Protein AF-A0AAW6EHN0-F1 (afdb_monomer_lite)

Radius of gyration: 14.44 Å; chains: 1; bounding box: 40×32×31 Å

Foldseek 3Di:
DDPLLLVVLCVVVVNPDDDPVVSVVLVVLLVVLQVVLCVLQVHRDPDDVPPHCDPVSVLSSVCSVCVVVVNNVVSCVVCVVVSNVSNVVSVVVVVVVPDD

Organism: NCBI:txid1160721

Structure (mmCIF, N/CA/C/O backbone):
data_AF-A0AAW6EHN0-F1
#
_entry.id   AF-A0AAW6EHN0-F1
#
loop_
_atom_site.group_PDB
_atom_site.id
_atom_site.type_symbol
_atom_site.label_atom_id
_atom_site.label_alt_id
_atom_site.label_comp_id
_atom_site.label_asym_id
_atom_site.label_entity_id
_atom_site.label_seq_id
_atom_site.pdbx_PDB_ins_code
_atom_site.Cartn_x
_atom_site.Cartn_y
_atom_site.Cartn_z
_atom_site.occupancy
_atom_site.B_iso_or_equiv
_atom_site.auth_seq_id
_atom_site.auth_comp_id
_atom_site.auth_asym_id
_atom_site.auth_atom_id
_atom_site.pdbx_PDB_model_num
ATOM 1 N N . MET A 1 1 ? -0.800 -10.398 8.087 1.00 60.66 1 MET A N 1
ATOM 2 C CA . MET A 1 1 ? -0.352 -9.016 7.816 1.00 60.66 1 MET A CA 1
ATOM 3 C C . MET A 1 1 ? 0.498 -8.579 8.997 1.00 60.66 1 MET A C 1
ATOM 5 O O . MET A 1 1 ? 0.155 -8.973 10.105 1.00 60.66 1 MET A O 1
ATOM 9 N N . GLN A 1 2 ? 1.611 -7.877 8.777 1.00 75.75 2 GLN A N 1
ATOM 10 C CA . GLN A 1 2 ? 2.477 -7.403 9.868 1.00 75.75 2 GLN A CA 1
ATOM 11 C C . GLN A 1 2 ? 1.719 -6.361 10.707 1.00 75.75 2 GLN A C 1
ATOM 13 O O . GLN A 1 2 ? 1.171 -5.414 10.141 1.00 75.75 2 GLN A O 1
ATOM 18 N N . GLN A 1 3 ? 1.664 -6.541 12.032 1.00 84.75 3 GLN A N 1
ATOM 19 C CA . GLN A 1 3 ? 0.942 -5.627 12.930 1.00 84.75 3 GLN A CA 1
ATOM 20 C C . GLN A 1 3 ? 1.536 -4.214 12.870 1.00 84.75 3 GLN A C 1
ATOM 22 O O . GLN A 1 3 ? 0.783 -3.249 12.810 1.00 84.75 3 GLN A O 1
ATOM 27 N N . ALA A 1 4 ? 2.866 -4.088 12.808 1.00 86.81 4 ALA A N 1
ATOM 28 C CA . ALA A 1 4 ? 3.536 -2.792 12.729 1.00 86.81 4 ALA A CA 1
ATOM 29 C C . ALA A 1 4 ? 3.136 -1.987 11.485 1.00 86.81 4 ALA A C 1
ATOM 31 O O . ALA A 1 4 ? 2.848 -0.801 11.597 1.00 86.81 4 ALA A O 1
ATOM 32 N N . LEU A 1 5 ? 3.028 -2.628 10.314 1.00 87.94 5 LEU A N 1
ATOM 33 C CA . LEU A 1 5 ? 2.557 -1.965 9.092 1.00 87.94 5 LEU A CA 1
ATOM 34 C C . LEU A 1 5 ? 1.122 -1.445 9.246 1.00 87.94 5 LEU A C 1
ATOM 36 O O . LEU A 1 5 ? 0.812 -0.337 8.815 1.00 87.94 5 LEU A O 1
ATOM 40 N N . PHE A 1 6 ? 0.243 -2.248 9.841 1.00 91.25 6 PHE A N 1
ATOM 41 C CA . PHE A 1 6 ? -1.143 -1.852 10.065 1.00 91.25 6 PHE A CA 1
ATOM 42 C C . PHE A 1 6 ? -1.242 -0.631 10.991 1.00 91.25 6 PHE A C 1
ATOM 44 O O . PHE A 1 6 ? -1.931 0.335 10.656 1.00 91.25 6 PHE A O 1
ATOM 51 N N . GLU A 1 7 ? -0.518 -0.649 12.113 1.00 91.06 7 GLU A N 1
ATOM 52 C CA . GLU A 1 7 ? -0.469 0.480 13.047 1.00 91.06 7 GLU A CA 1
ATOM 53 C C . GLU A 1 7 ? 0.148 1.727 12.405 1.00 91.06 7 GLU A C 1
ATOM 55 O O . GLU A 1 7 ? -0.396 2.821 12.554 1.00 91.06 7 GLU A O 1
ATOM 60 N N . GLU A 1 8 ? 1.222 1.580 11.625 1.00 90.88 8 GLU A N 1
ATOM 61 C CA . GLU A 1 8 ? 1.861 2.713 10.950 1.00 90.88 8 GLU A CA 1
ATOM 62 C C . GLU A 1 8 ? 0.928 3.345 9.910 1.00 90.88 8 GLU A C 1
ATOM 64 O O . GLU A 1 8 ? 0.793 4.566 9.849 1.00 90.88 8 GLU A O 1
ATOM 69 N N . VAL A 1 9 ? 0.189 2.541 9.140 1.00 93.1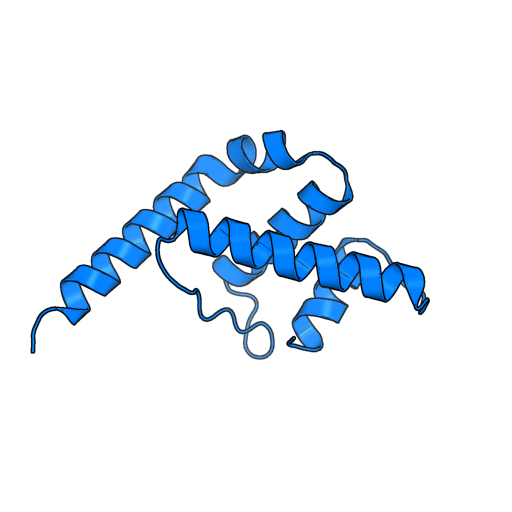2 9 VAL A N 1
ATOM 70 C CA . VAL A 1 9 ? -0.813 3.065 8.198 1.00 93.12 9 VAL A CA 1
ATOM 71 C C . VAL A 1 9 ? -1.934 3.805 8.934 1.00 93.12 9 VAL A C 1
ATOM 73 O O . VAL A 1 9 ? -2.341 4.881 8.491 1.00 93.12 9 VAL A O 1
ATOM 76 N N . LYS A 1 10 ? -2.422 3.287 10.069 1.00 94.56 10 LYS A N 1
ATOM 77 C CA . LYS A 1 10 ? -3.416 4.000 10.892 1.00 94.56 10 LYS A CA 1
ATOM 78 C C . LYS A 1 10 ? -2.866 5.321 11.420 1.00 94.56 10 LYS A C 1
ATOM 80 O O . LYS A 1 10 ? -3.549 6.340 11.313 1.00 94.56 10 LYS A O 1
ATOM 85 N N . ASN A 1 11 ? -1.632 5.318 11.915 1.00 92.94 11 ASN A N 1
ATOM 86 C CA . ASN A 1 11 ? -0.943 6.505 12.407 1.00 92.94 11 ASN A CA 1
ATOM 87 C C . ASN A 1 11 ? -0.823 7.585 11.316 1.00 92.94 11 ASN A C 1
ATOM 89 O O . ASN A 1 11 ? -1.226 8.727 11.521 1.00 92.94 11 ASN A O 1
ATOM 93 N N . GLN A 1 12 ? -0.390 7.209 10.110 1.00 92.50 12 GLN A N 1
ATOM 94 C CA . GLN A 1 12 ? -0.256 8.117 8.960 1.00 92.50 12 GLN A CA 1
ATOM 95 C C . GLN A 1 12 ? -1.597 8.685 8.476 1.00 92.50 12 GLN A C 1
ATOM 97 O O . GLN A 1 12 ? -1.660 9.788 7.929 1.00 92.50 12 GLN A O 1
ATOM 102 N N . LEU A 1 13 ? -2.686 7.948 8.694 1.00 93.75 13 LEU A N 1
ATOM 103 C CA . LEU A 1 13 ? -4.051 8.390 8.416 1.00 93.75 13 LEU A CA 1
ATOM 104 C C . LEU A 1 13 ? -4.687 9.165 9.580 1.00 93.75 13 LEU A C 1
ATOM 106 O O . LEU A 1 13 ? -5.839 9.580 9.467 1.00 93.75 13 LEU A O 1
ATOM 110 N N . ASN A 1 14 ? -3.955 9.391 10.677 1.00 94.31 14 ASN A N 1
ATOM 111 C CA . ASN A 1 14 ? -4.453 9.987 11.921 1.00 94.31 14 ASN A CA 1
ATOM 112 C C . ASN A 1 14 ? -5.664 9.237 12.515 1.00 94.31 14 ASN A C 1
ATOM 114 O O . ASN A 1 14 ? -6.541 9.833 13.143 1.00 94.31 14 ASN A O 1
ATOM 118 N N . ILE A 1 15 ? -5.723 7.918 12.321 1.00 94.00 15 ILE A N 1
ATOM 119 C CA . ILE A 1 15 ? -6.760 7.049 12.879 1.00 94.00 15 ILE A CA 1
ATOM 120 C C . ILE A 1 15 ? -6.276 6.549 14.238 1.00 94.00 15 ILE A C 1
ATOM 122 O O . ILE A 1 15 ? -5.485 5.615 14.329 1.00 94.00 15 ILE A O 1
ATOM 126 N N . THR A 1 16 ? -6.770 7.171 15.306 1.00 92.50 16 THR A N 1
ATOM 127 C CA . THR A 1 16 ? -6.352 6.885 16.691 1.00 92.50 16 THR A CA 1
ATOM 128 C C . THR A 1 16 ? -7.325 5.992 17.463 1.00 92.50 16 THR A C 1
ATOM 130 O O . THR A 1 16 ? -7.081 5.672 18.624 1.00 92.50 16 THR A O 1
ATOM 133 N N . TRP A 1 17 ? -8.435 5.586 16.842 1.00 92.25 17 TRP A N 1
ATOM 134 C CA . TRP A 1 17 ? -9.454 4.735 17.456 1.00 92.25 17 TRP A CA 1
ATOM 135 C C . TRP A 1 17 ? -9.367 3.285 16.969 1.00 92.25 17 TRP A C 1
ATOM 137 O O . TRP A 1 17 ? -8.812 2.982 15.907 1.00 92.25 17 TRP A O 1
ATOM 147 N N . SER A 1 18 ? -9.963 2.385 17.747 1.00 91.19 18 SER A N 1
ATOM 148 C CA . SER A 1 18 ? -10.154 0.983 17.376 1.00 91.19 18 SER A CA 1
ATOM 149 C C . SER A 1 18 ? -11.611 0.764 17.001 1.00 91.19 18 SER A C 1
ATOM 151 O O . SER A 1 18 ? -12.504 0.964 17.822 1.00 91.19 18 SER A O 1
ATOM 153 N N . ASP A 1 19 ? -11.843 0.385 15.750 1.00 95.31 19 ASP A N 1
ATOM 154 C CA . ASP A 1 19 ? -13.169 0.116 15.203 1.00 95.31 19 ASP A CA 1
ATOM 155 C C . ASP A 1 19 ? -13.062 -0.983 14.145 1.00 95.31 19 ASP A C 1
ATOM 157 O O . ASP A 1 19 ? -12.298 -0.862 13.190 1.00 95.31 19 ASP A O 1
ATOM 161 N N . GLU A 1 20 ? -13.856 -2.044 14.285 1.00 95.06 20 GLU A N 1
ATOM 162 C CA . GLU A 1 20 ? -13.743 -3.242 13.446 1.00 95.06 20 GLU A CA 1
ATOM 163 C C . GLU A 1 20 ? -14.027 -2.953 11.962 1.00 95.06 20 GLU A C 1
ATOM 165 O O . GLU A 1 20 ? -13.446 -3.573 11.068 1.00 95.06 20 GLU A O 1
ATOM 170 N N . ALA A 1 21 ? -14.933 -2.019 11.658 1.00 95.25 21 ALA A N 1
ATOM 171 C CA . ALA A 1 21 ? -15.213 -1.640 10.276 1.00 95.25 21 ALA A CA 1
ATOM 172 C C . ALA A 1 21 ? -14.032 -0.871 9.661 1.00 95.25 21 ALA A C 1
ATOM 174 O O . ALA A 1 21 ? -13.602 -1.181 8.546 1.00 95.25 21 ALA A O 1
ATOM 175 N N . THR A 1 22 ? -13.475 0.081 10.409 1.00 93.75 22 THR A N 1
ATOM 176 C CA . THR A 1 22 ? -12.284 0.850 10.031 1.00 93.75 22 THR A CA 1
ATOM 177 C C . THR A 1 22 ? -11.084 -0.072 9.845 1.00 93.75 22 THR A C 1
ATOM 179 O O . THR A 1 22 ? -10.439 -0.037 8.799 1.00 93.75 22 THR A O 1
ATOM 182 N N . ASP A 1 23 ? -10.835 -0.970 10.793 1.00 95.06 23 ASP A N 1
ATOM 183 C CA . ASP A 1 23 ? -9.708 -1.897 10.756 1.00 95.06 23 ASP A CA 1
ATOM 184 C C . ASP A 1 23 ? -9.812 -2.848 9.550 1.00 95.06 23 ASP A C 1
ATOM 186 O O . ASP A 1 23 ? -8.832 -3.066 8.832 1.00 95.06 23 ASP A O 1
ATOM 190 N N . ARG A 1 24 ? -11.012 -3.358 9.228 1.00 95.25 24 ARG A N 1
ATOM 191 C CA . ARG A 1 24 ? -11.240 -4.147 8.000 1.00 95.25 24 ARG A CA 1
ATOM 192 C C . ARG A 1 24 ? -10.990 -3.340 6.724 1.00 95.25 24 ARG A C 1
ATOM 194 O O . ARG A 1 24 ? -10.412 -3.872 5.769 1.00 95.25 24 ARG A O 1
ATOM 201 N N . LYS A 1 25 ? -11.394 -2.066 6.696 1.00 95.00 25 LYS A N 1
ATOM 202 C CA . LYS A 1 25 ? -11.136 -1.166 5.562 1.00 95.00 25 LYS A CA 1
ATOM 203 C C . LYS A 1 25 ? -9.635 -0.944 5.370 1.00 95.00 25 LYS A C 1
ATOM 205 O O . LYS A 1 25 ? -9.147 -1.107 4.255 1.00 95.00 25 LYS A O 1
ATOM 210 N N . ILE A 1 26 ? -8.900 -0.640 6.441 1.00 95.38 26 ILE A N 1
ATOM 211 C CA . ILE A 1 26 ? -7.447 -0.427 6.388 1.00 95.38 26 ILE A CA 1
ATOM 212 C C . ILE A 1 26 ? -6.718 -1.693 5.931 1.00 95.38 26 ILE A C 1
ATOM 214 O O . ILE A 1 26 ? -5.902 -1.620 5.017 1.00 95.38 26 ILE A O 1
ATOM 218 N N . ASN A 1 27 ? -7.079 -2.867 6.455 1.00 94.56 27 ASN A N 1
ATOM 219 C CA . ASN A 1 27 ? -6.517 -4.136 5.984 1.00 94.56 27 ASN A CA 1
ATOM 220 C C . ASN A 1 27 ? -6.747 -4.355 4.475 1.00 94.56 27 ASN A C 1
ATOM 222 O O . ASN A 1 27 ? -5.842 -4.770 3.751 1.00 94.56 27 ASN A O 1
ATOM 226 N N . SER A 1 28 ? -7.941 -4.034 3.974 1.00 95.56 28 SER A N 1
ATOM 227 C CA . SER A 1 28 ? -8.249 -4.156 2.541 1.00 95.56 28 SER A CA 1
ATOM 228 C C . SER A 1 28 ? -7.422 -3.187 1.687 1.00 95.56 28 SER A C 1
ATOM 230 O O . SER A 1 28 ? -6.974 -3.544 0.597 1.00 95.56 28 SER A O 1
ATOM 232 N N . ILE A 1 29 ? -7.184 -1.972 2.191 1.00 96.06 29 ILE A N 1
ATOM 233 C CA . ILE A 1 29 ? -6.347 -0.965 1.529 1.00 96.06 29 ILE A CA 1
ATOM 234 C C . ILE A 1 29 ? -4.889 -1.415 1.481 1.00 96.06 29 ILE A C 1
ATOM 236 O O . ILE A 1 29 ? -4.283 -1.344 0.416 1.00 96.06 29 ILE A O 1
ATOM 240 N N . ILE A 1 30 ? -4.351 -1.941 2.584 1.00 94.69 30 ILE A N 1
ATOM 241 C CA . ILE A 1 30 ? -2.980 -2.460 2.633 1.00 94.69 30 ILE A CA 1
ATOM 242 C C . ILE A 1 30 ? -2.812 -3.611 1.638 1.00 94.69 30 ILE A C 1
ATOM 244 O O . ILE A 1 30 ? -1.873 -3.609 0.846 1.00 94.69 30 ILE A O 1
ATOM 248 N N . ALA A 1 31 ? -3.751 -4.561 1.611 1.00 94.12 31 ALA A N 1
ATOM 249 C CA . ALA A 1 31 ? -3.716 -5.663 0.652 1.00 94.12 31 ALA A CA 1
ATOM 250 C C . ALA A 1 31 ? -3.735 -5.166 -0.806 1.00 94.12 31 ALA A C 1
ATOM 252 O O . ALA A 1 31 ? -2.973 -5.657 -1.641 1.00 94.12 31 ALA A O 1
ATOM 253 N N . ARG A 1 32 ? -4.563 -4.156 -1.109 1.00 95.56 32 ARG A N 1
ATOM 254 C CA . ARG A 1 32 ? -4.601 -3.522 -2.433 1.00 95.56 32 ARG A CA 1
ATOM 255 C C . ARG A 1 32 ? -3.281 -2.827 -2.769 1.00 95.56 32 ARG A C 1
ATOM 257 O O . ARG A 1 32 ? -2.779 -3.020 -3.871 1.00 95.56 32 ARG A O 1
ATOM 264 N N . ALA A 1 33 ? -2.719 -2.053 -1.845 1.00 95.44 33 ALA A N 1
ATOM 265 C CA . ALA A 1 33 ? -1.459 -1.339 -2.037 1.00 95.44 33 ALA A CA 1
ATOM 266 C C . ALA A 1 33 ? -0.284 -2.300 -2.293 1.00 95.44 33 ALA A C 1
ATOM 268 O O . ALA A 1 33 ? 0.505 -2.071 -3.206 1.00 95.44 33 ALA A O 1
ATOM 269 N N . ILE A 1 34 ? -0.218 -3.423 -1.564 1.00 93.62 34 ILE A N 1
ATOM 270 C CA . ILE A 1 34 ? 0.771 -4.488 -1.807 1.00 93.62 34 ILE A CA 1
ATOM 271 C C . ILE A 1 34 ? 0.612 -5.049 -3.223 1.00 93.62 34 ILE A C 1
ATOM 273 O O . ILE A 1 34 ? 1.593 -5.174 -3.952 1.00 93.62 34 ILE A O 1
ATOM 277 N N . GLY A 1 35 ? -0.622 -5.355 -3.640 1.00 94.69 35 GLY A N 1
ATOM 278 C CA . GLY A 1 35 ? -0.895 -5.850 -4.991 1.00 94.69 35 GLY A CA 1
ATOM 279 C C . GLY A 1 35 ? -0.461 -4.868 -6.081 1.00 94.69 35 GLY A C 1
ATOM 280 O O . GLY A 1 35 ? 0.128 -5.277 -7.080 1.00 94.69 35 GLY A O 1
ATOM 281 N N . VAL A 1 36 ? -0.696 -3.573 -5.863 1.00 94.69 36 VAL A N 1
ATOM 282 C CA . VAL A 1 36 ? -0.248 -2.503 -6.761 1.00 94.69 36 VAL A CA 1
ATOM 283 C C . VAL A 1 36 ? 1.278 -2.474 -6.865 1.00 94.69 36 VAL A C 1
ATOM 285 O O . VAL A 1 36 ? 1.808 -2.530 -7.974 1.00 94.69 36 VAL A O 1
ATOM 288 N N . LEU A 1 37 ? 1.997 -2.417 -5.738 1.00 94.50 37 LEU A N 1
ATOM 289 C CA . LEU A 1 37 ? 3.460 -2.332 -5.763 1.00 94.50 37 LEU A CA 1
ATOM 290 C C . LEU A 1 37 ? 4.116 -3.591 -6.329 1.00 94.50 37 LEU A C 1
ATOM 292 O O . LEU A 1 37 ? 5.041 -3.467 -7.127 1.00 94.50 37 LEU A O 1
ATOM 296 N N . ASN A 1 38 ? 3.598 -4.780 -6.009 1.00 94.44 38 ASN A N 1
ATOM 297 C CA . ASN A 1 38 ? 4.049 -6.026 -6.631 1.00 94.44 38 ASN A CA 1
ATOM 298 C C . ASN A 1 38 ? 3.840 -5.999 -8.155 1.00 94.44 38 ASN A C 1
ATOM 300 O O . ASN A 1 38 ? 4.693 -6.459 -8.910 1.00 94.44 38 ASN A O 1
ATOM 304 N N . GLY A 1 39 ? 2.732 -5.410 -8.621 1.00 94.56 39 GLY A N 1
ATOM 305 C CA . GLY A 1 39 ? 2.464 -5.204 -10.044 1.00 94.56 39 GLY A CA 1
ATOM 306 C C . GLY A 1 39 ? 3.510 -4.322 -10.735 1.00 94.56 39 GLY A C 1
ATOM 307 O O . GLY A 1 39 ? 3.954 -4.658 -11.832 1.00 94.56 39 GLY A O 1
ATOM 308 N N . TYR A 1 40 ? 3.949 -3.232 -10.097 1.00 94.19 40 TYR A N 1
ATOM 309 C CA . TYR A 1 40 ? 5.028 -2.391 -10.638 1.00 94.19 40 TYR A CA 1
ATOM 310 C C . TYR A 1 40 ? 6.400 -3.056 -10.555 1.00 94.19 40 TYR A C 1
ATOM 312 O O . TYR A 1 40 ? 7.185 -2.948 -11.498 1.00 94.19 40 TYR A O 1
ATOM 320 N N . ALA A 1 41 ? 6.685 -3.738 -9.446 1.00 92.44 41 ALA A N 1
ATOM 321 C CA . ALA A 1 41 ? 7.942 -4.443 -9.229 1.00 92.44 41 ALA A CA 1
ATOM 322 C C . ALA A 1 41 ? 8.122 -5.627 -10.190 1.00 92.44 41 ALA A C 1
ATOM 324 O O . ALA A 1 41 ? 9.249 -5.964 -10.539 1.00 92.44 41 ALA A O 1
ATOM 325 N N . GLY A 1 42 ? 7.022 -6.252 -10.623 1.00 92.38 42 GLY A N 1
ATOM 326 C CA . GLY A 1 42 ? 7.043 -7.483 -11.416 1.00 92.38 42 GLY A CA 1
ATOM 327 C C . GLY A 1 42 ? 7.312 -8.743 -10.587 1.00 92.38 42 GLY A C 1
ATOM 328 O O . GLY A 1 42 ? 7.371 -9.833 -11.145 1.00 92.38 42 GLY A O 1
ATOM 329 N N . GLN A 1 43 ? 7.431 -8.607 -9.266 1.00 91.38 43 GLN A N 1
ATOM 330 C CA . GLN A 1 43 ? 7.675 -9.692 -8.321 1.00 91.38 43 GLN A CA 1
ATOM 331 C C . GLN A 1 43 ? 7.001 -9.402 -6.975 1.00 91.38 43 GLN A C 1
ATOM 333 O O . GLN A 1 43 ? 6.511 -8.298 -6.733 1.00 91.38 43 GLN A O 1
ATOM 338 N N . VAL A 1 44 ? 6.974 -10.399 -6.088 1.00 90.50 44 VAL A N 1
ATOM 339 C CA . VAL A 1 44 ? 6.514 -10.206 -4.708 1.00 90.50 44 VAL A CA 1
ATOM 340 C C . VAL A 1 44 ? 7.603 -9.474 -3.930 1.00 90.50 44 VAL A C 1
ATOM 342 O O . VAL A 1 44 ? 8.703 -9.996 -3.774 1.00 90.50 44 VAL A O 1
ATOM 345 N N . LEU A 1 45 ? 7.295 -8.271 -3.451 1.00 86.38 45 LEU A N 1
ATOM 346 C CA . LEU A 1 45 ? 8.197 -7.502 -2.603 1.00 86.38 45 LEU A CA 1
ATOM 347 C C . LEU A 1 45 ? 8.195 -8.060 -1.180 1.00 86.38 45 LEU A C 1
ATOM 349 O O . LEU A 1 45 ? 7.135 -8.236 -0.575 1.00 86.38 45 LEU A O 1
ATOM 353 N N . ASP A 1 46 ? 9.387 -8.280 -0.633 1.00 83.00 46 ASP A N 1
ATOM 354 C CA . ASP A 1 46 ? 9.566 -8.606 0.780 1.00 83.00 46 ASP A CA 1
ATOM 355 C C . ASP A 1 46 ? 9.648 -7.311 1.601 1.00 83.00 46 ASP A C 1
ATOM 357 O O . ASP A 1 46 ? 10.719 -6.763 1.862 1.00 83.00 46 ASP A O 1
ATOM 361 N N . ILE A 1 47 ? 8.481 -6.749 1.921 1.00 79.00 47 ILE A N 1
ATOM 362 C CA . ILE A 1 47 ? 8.374 -5.507 2.693 1.00 79.00 47 ILE A CA 1
ATOM 363 C C . ILE A 1 47 ? 8.257 -5.870 4.170 1.00 79.00 47 ILE A C 1
ATOM 365 O O . ILE A 1 47 ? 7.223 -6.378 4.606 1.00 79.00 47 ILE A O 1
ATOM 369 N N . ASN A 1 48 ? 9.299 -5.571 4.944 1.00 71.38 48 ASN A N 1
ATOM 370 C CA . ASN A 1 48 ? 9.307 -5.706 6.396 1.00 71.38 48 ASN A CA 1
ATOM 371 C C . ASN A 1 48 ? 9.333 -4.319 7.056 1.00 71.38 48 ASN A C 1
ATOM 373 O O . ASN A 1 48 ? 10.261 -3.544 6.831 1.00 71.38 48 ASN A O 1
ATOM 377 N N . VAL A 1 49 ? 8.305 -4.004 7.848 1.00 68.50 49 VAL A N 1
ATOM 378 C CA . VAL A 1 49 ? 8.164 -2.713 8.550 1.00 68.50 49 VAL A CA 1
ATOM 379 C C . VAL A 1 49 ? 8.651 -2.792 10.003 1.00 68.50 49 VAL A C 1
ATOM 381 O O . VAL A 1 49 ? 8.859 -1.757 10.629 1.00 68.50 49 VAL A O 1
ATOM 384 N N . ASP A 1 50 ? 8.891 -3.994 10.537 1.00 66.50 50 ASP A N 1
ATOM 385 C CA . ASP A 1 50 ? 9.293 -4.203 11.935 1.00 66.50 50 ASP A CA 1
ATOM 386 C C . ASP A 1 50 ? 10.753 -3.783 12.222 1.00 66.50 50 ASP A C 1
ATOM 388 O O . ASP A 1 50 ? 11.065 -3.395 13.347 1.00 66.50 50 ASP A O 1
ATOM 392 N N . GLU A 1 51 ? 11.660 -3.835 11.236 1.00 56.50 51 GLU A N 1
ATOM 393 C CA . GLU A 1 51 ? 13.108 -3.627 11.466 1.00 56.50 51 GLU A CA 1
ATOM 394 C C . GLU A 1 51 ? 13.659 -2.283 10.954 1.00 56.50 51 GLU A C 1
ATOM 396 O O . GLU A 1 51 ? 14.679 -1.802 11.454 1.00 56.50 51 GLU A O 1
ATOM 401 N N . ASN A 1 52 ? 13.007 -1.654 9.972 1.00 55.31 52 ASN A N 1
ATOM 402 C CA . ASN A 1 52 ? 13.271 -0.282 9.525 1.00 55.31 52 ASN A CA 1
ATOM 403 C C . ASN A 1 52 ? 12.255 0.108 8.448 1.00 55.31 52 ASN A C 1
ATOM 405 O O . ASN A 1 52 ? 12.070 -0.640 7.487 1.00 55.31 52 ASN A O 1
ATOM 409 N N . ILE A 1 53 ? 11.670 1.308 8.532 1.00 60.28 53 ILE A N 1
ATOM 410 C CA . ILE A 1 53 ? 10.930 1.871 7.395 1.00 60.28 53 ILE A CA 1
ATOM 411 C C . ILE A 1 53 ? 11.956 2.200 6.306 1.00 60.28 53 ILE A C 1
ATOM 413 O O . ILE A 1 53 ? 12.625 3.232 6.333 1.00 60.28 53 ILE A O 1
ATOM 417 N N . ASN A 1 54 ? 12.125 1.275 5.366 1.00 72.50 54 ASN A N 1
ATOM 418 C CA . ASN A 1 54 ? 12.929 1.476 4.170 1.00 72.50 54 ASN A CA 1
ATOM 419 C C . ASN A 1 54 ? 12.118 2.225 3.090 1.00 72.50 54 ASN A C 1
ATOM 421 O O . ASN A 1 54 ? 10.937 2.536 3.267 1.00 72.50 54 ASN A O 1
ATOM 425 N N . GLY A 1 55 ? 12.753 2.527 1.954 1.00 78.94 55 GLY A N 1
ATOM 426 C CA . GLY A 1 55 ? 12.097 3.248 0.857 1.00 78.94 55 GLY A CA 1
ATOM 427 C C . GLY A 1 55 ? 10.851 2.542 0.304 1.00 78.94 55 GLY A C 1
ATOM 428 O O . GLY A 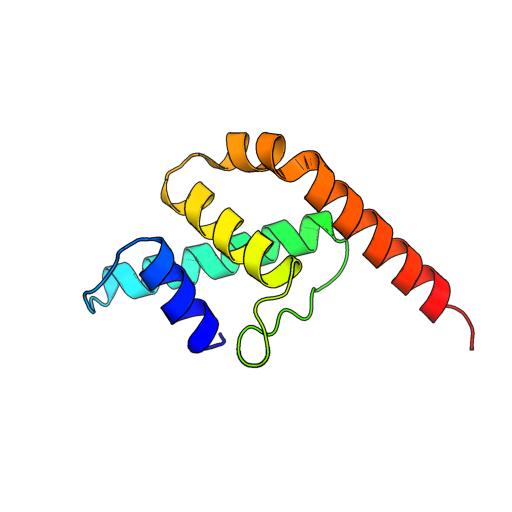1 55 ? 9.894 3.215 -0.072 1.00 78.94 55 GLY A O 1
ATOM 429 N N . ASP A 1 56 ? 10.824 1.208 0.316 1.00 82.62 56 ASP A N 1
ATOM 430 C CA . ASP A 1 56 ? 9.705 0.412 -0.201 1.00 82.62 56 ASP A CA 1
ATOM 431 C C . ASP A 1 56 ? 8.533 0.375 0.790 1.00 82.62 56 ASP A C 1
ATOM 433 O O . ASP A 1 56 ? 7.374 0.498 0.393 1.00 82.62 56 ASP A O 1
ATOM 437 N N . ALA A 1 57 ? 8.829 0.277 2.090 1.00 85.94 57 ALA A N 1
ATOM 438 C CA . ALA A 1 57 ? 7.846 0.388 3.161 1.00 85.94 57 ALA A CA 1
ATOM 439 C C . ALA A 1 57 ? 7.183 1.772 3.156 1.00 85.94 57 ALA A C 1
ATOM 441 O O . ALA A 1 57 ? 5.956 1.866 3.214 1.00 85.94 57 ALA A O 1
ATOM 442 N N . GLN A 1 58 ? 7.969 2.845 3.004 1.00 90.12 58 GLN A N 1
ATOM 443 C CA . GLN A 1 58 ? 7.429 4.202 2.890 1.00 90.12 58 GLN A CA 1
ATOM 444 C C . GLN A 1 58 ? 6.548 4.358 1.642 1.00 90.12 58 GLN A C 1
ATOM 446 O O . GLN A 1 58 ? 5.456 4.918 1.724 1.00 90.12 58 GLN A O 1
ATOM 451 N N . LEU A 1 59 ? 6.981 3.813 0.500 1.00 92.94 59 LEU A N 1
ATOM 452 C CA . LEU A 1 59 ? 6.207 3.833 -0.740 1.00 92.94 59 LEU A CA 1
ATOM 453 C C . LEU A 1 59 ? 4.870 3.085 -0.598 1.00 92.94 59 LEU A C 1
ATOM 455 O O . LEU A 1 59 ? 3.850 3.539 -1.120 1.00 92.94 59 LEU A O 1
ATOM 459 N N . LEU A 1 60 ? 4.851 1.969 0.138 1.00 93.88 60 LEU A N 1
ATOM 460 C CA . LEU A 1 60 ? 3.632 1.214 0.438 1.00 93.88 60 LEU A CA 1
ATOM 461 C C . LEU A 1 60 ? 2.669 2.011 1.319 1.00 93.88 60 LEU A C 1
ATOM 463 O O . LEU A 1 60 ? 1.472 2.068 1.031 1.00 93.88 60 LEU A O 1
ATOM 467 N N . ILE A 1 61 ? 3.188 2.632 2.375 1.00 93.44 61 ILE A N 1
ATOM 468 C CA . ILE A 1 61 ? 2.418 3.479 3.287 1.00 93.44 61 ILE A CA 1
ATOM 469 C C . ILE A 1 61 ? 1.815 4.667 2.528 1.00 93.44 61 ILE A C 1
ATOM 471 O O . ILE A 1 61 ? 0.622 4.952 2.657 1.00 93.44 61 ILE A O 1
ATOM 475 N N . ASP A 1 62 ? 2.607 5.320 1.677 1.00 95.25 62 ASP A N 1
ATOM 476 C CA . ASP A 1 62 ? 2.134 6.404 0.823 1.00 95.25 62 ASP A CA 1
ATOM 477 C C . ASP A 1 62 ? 1.034 5.908 -0.122 1.00 95.25 62 ASP A C 1
ATOM 479 O O . ASP A 1 62 ? -0.037 6.509 -0.182 1.00 95.25 62 ASP A O 1
ATOM 483 N N . CYS A 1 63 ? 1.227 4.763 -0.781 1.00 96.19 63 CYS A N 1
ATOM 484 C CA . CYS A 1 63 ? 0.202 4.150 -1.625 1.00 96.19 63 CYS A CA 1
ATOM 485 C C . CYS A 1 63 ? -1.114 3.930 -0.857 1.00 96.19 63 CYS A C 1
ATOM 487 O O . CYS A 1 63 ? -2.187 4.303 -1.340 1.00 96.19 63 CYS A O 1
ATOM 489 N N . CYS A 1 64 ? -1.039 3.416 0.377 1.00 96.00 64 CYS A N 1
ATOM 490 C CA . CYS A 1 64 ? -2.203 3.260 1.251 1.00 96.00 64 CYS A CA 1
ATOM 491 C C . CYS A 1 64 ? -2.902 4.600 1.515 1.00 96.00 64 CYS A C 1
ATOM 493 O O . CYS A 1 64 ? -4.130 4.674 1.4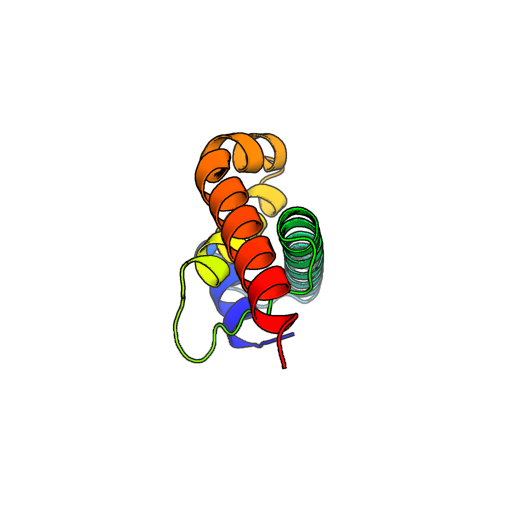22 1.00 96.00 64 CYS A O 1
ATOM 495 N N . ARG A 1 65 ? -2.142 5.671 1.791 1.00 95.81 65 ARG A N 1
ATOM 496 C CA . ARG A 1 65 ? -2.691 7.016 2.020 1.00 95.81 65 ARG A CA 1
ATOM 497 C C . ARG A 1 65 ? -3.447 7.534 0.801 1.00 95.81 65 ARG A C 1
ATOM 499 O O . ARG A 1 65 ? -4.554 8.044 0.952 1.00 95.81 65 ARG A O 1
ATOM 506 N N . TYR A 1 66 ? -2.890 7.397 -0.399 1.00 97.19 66 TYR A N 1
ATOM 507 C CA . TYR A 1 66 ? -3.562 7.861 -1.616 1.00 97.19 66 TYR A CA 1
ATOM 508 C C . TYR A 1 66 ? -4.800 7.025 -1.954 1.00 97.19 66 TYR A C 1
ATOM 510 O O . TYR A 1 66 ? -5.825 7.599 -2.314 1.00 97.19 66 TYR A O 1
ATOM 518 N N . ILE A 1 67 ? -4.751 5.697 -1.785 1.00 96.69 67 ILE A N 1
ATOM 519 C CA . ILE A 1 67 ? -5.923 4.826 -1.978 1.00 96.69 67 ILE A CA 1
ATOM 520 C C . ILE A 1 67 ? -7.034 5.183 -0.985 1.00 96.69 67 ILE A C 1
ATOM 522 O O . ILE A 1 67 ? -8.197 5.238 -1.371 1.00 96.69 67 ILE A O 1
ATOM 526 N N . TYR A 1 68 ? -6.693 5.433 0.282 1.00 96.44 68 TYR A N 1
ATOM 527 C CA . TYR A 1 68 ? -7.673 5.799 1.307 1.00 96.44 68 TYR A CA 1
ATOM 528 C C . TYR A 1 68 ? -8.407 7.107 0.986 1.00 96.44 68 TYR A C 1
ATOM 530 O O . TYR A 1 68 ? -9.594 7.224 1.284 1.00 96.44 68 TYR A O 1
ATOM 538 N N . ASN A 1 69 ? -7.703 8.072 0.389 1.00 95.81 69 ASN A N 1
ATOM 539 C CA . ASN A 1 69 ? -8.240 9.382 0.022 1.00 95.81 69 ASN A CA 1
ATOM 540 C C . ASN A 1 69 ? -8.816 9.429 -1.407 1.00 95.81 69 ASN A C 1
ATOM 542 O O . ASN A 1 69 ? -9.063 10.518 -1.910 1.00 95.81 69 ASN A O 1
ATOM 546 N N . ASP A 1 70 ? -8.998 8.278 -2.070 1.00 94.62 70 ASP A N 1
ATOM 547 C CA . ASP A 1 70 ? -9.491 8.180 -3.455 1.00 94.62 70 ASP A CA 1
ATOM 548 C C . ASP A 1 70 ? -8.655 8.979 -4.486 1.00 94.62 70 ASP A C 1
ATOM 550 O O . ASP A 1 70 ? -9.123 9.313 -5.569 1.00 94.62 70 ASP A O 1
ATOM 554 N N . CYS A 1 71 ? -7.374 9.224 -4.190 1.00 96.12 71 CYS A N 1
ATOM 555 C CA . CYS A 1 71 ? -6.439 9.981 -5.034 1.00 96.12 71 CYS A CA 1
ATOM 556 C C . CYS A 1 71 ? -5.398 9.081 -5.720 1.00 96.12 71 CYS A C 1
ATOM 558 O O . CYS A 1 71 ? -4.277 9.506 -5.986 1.00 96.12 71 CYS A O 1
ATOM 560 N N . PHE A 1 72 ? -5.714 7.810 -5.983 1.00 94.75 72 PHE A N 1
ATOM 561 C CA . PHE A 1 72 ? -4.722 6.854 -6.495 1.00 94.75 72 PHE A CA 1
ATOM 562 C C . PHE A 1 72 ? -4.058 7.295 -7.816 1.00 94.75 72 PHE A C 1
ATOM 564 O O . PHE A 1 72 ? -2.869 7.070 -8.009 1.00 94.75 72 PHE A O 1
ATOM 571 N N . GLU A 1 73 ? -4.778 7.996 -8.691 1.00 94.06 73 GLU A N 1
ATOM 572 C CA . GLU A 1 73 ? -4.212 8.534 -9.938 1.00 94.06 73 GLU A CA 1
ATOM 573 C C . GLU A 1 73 ? -3.078 9.552 -9.717 1.00 94.06 73 GLU A C 1
ATOM 575 O O . GLU A 1 73 ? -2.182 9.688 -10.551 1.00 94.06 73 GLU A O 1
ATOM 580 N N . ASP A 1 74 ? -3.093 10.270 -8.592 1.00 95.75 74 ASP A N 1
ATOM 581 C CA . ASP A 1 74 ? -2.053 11.23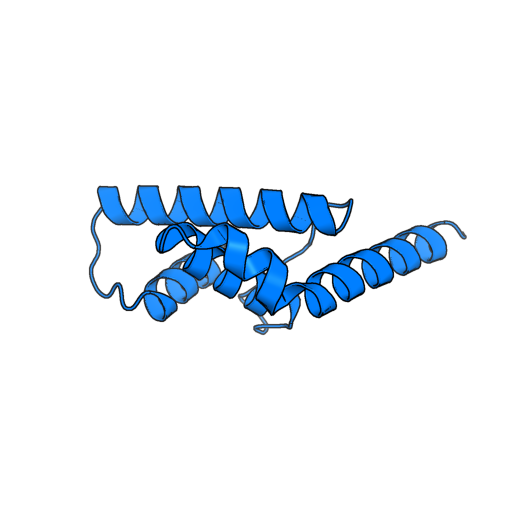7 -8.246 1.00 95.75 74 ASP A CA 1
ATOM 582 C C . ASP A 1 74 ? -0.849 10.551 -7.610 1.00 95.75 74 ASP A C 1
ATOM 584 O O . ASP A 1 74 ? 0.275 11.027 -7.761 1.00 95.75 74 ASP A O 1
ATOM 588 N N . PHE A 1 75 ? -1.046 9.395 -6.968 1.00 95.88 75 PHE A N 1
ATOM 589 C CA . PHE A 1 75 ? 0.058 8.566 -6.489 1.00 95.88 75 PHE A CA 1
ATOM 590 C C . PHE A 1 75 ? 0.969 8.146 -7.644 1.00 95.88 75 PHE A C 1
ATOM 592 O O . PHE A 1 75 ? 2.183 8.321 -7.558 1.00 95.88 75 PHE A O 1
ATOM 599 N N . GLU A 1 76 ? 0.389 7.662 -8.746 1.00 92.88 76 GLU A N 1
ATOM 600 C CA . GLU A 1 76 ? 1.157 7.227 -9.918 1.00 92.88 76 GLU A CA 1
ATOM 601 C C . GLU A 1 76 ? 2.010 8.355 -10.509 1.00 92.88 76 GLU A C 1
ATOM 603 O O . GLU A 1 76 ? 3.133 8.118 -10.956 1.00 92.88 76 GLU A O 1
ATOM 608 N N . LYS A 1 77 ? 1.496 9.590 -10.485 1.00 94.69 77 LYS A N 1
ATOM 609 C CA . LYS A 1 77 ? 2.204 10.780 -10.972 1.00 94.69 77 LYS A CA 1
ATOM 610 C C . LYS A 1 77 ? 3.294 11.211 -9.989 1.00 94.69 77 LYS A C 1
ATOM 612 O O . LYS A 1 77 ? 4.436 11.425 -10.390 1.00 94.69 77 LYS A O 1
ATOM 617 N N . ASN A 1 78 ? 2.957 11.307 -8.703 1.00 95.75 78 ASN A N 1
ATOM 618 C CA . ASN A 1 78 ? 3.843 11.837 -7.663 1.00 95.75 78 ASN A CA 1
ATOM 619 C C . ASN A 1 78 ? 5.009 10.897 -7.343 1.00 95.75 78 ASN A C 1
ATOM 621 O O . ASN A 1 78 ? 6.097 11.367 -7.014 1.00 95.75 78 ASN A O 1
ATOM 625 N N . TYR A 1 79 ? 4.792 9.587 -7.472 1.00 95.69 79 TYR A N 1
ATOM 626 C CA . TYR A 1 79 ? 5.790 8.558 -7.184 1.00 95.69 79 TYR A CA 1
ATOM 627 C C . TYR A 1 79 ? 6.321 7.871 -8.445 1.00 95.69 79 TYR A C 1
ATOM 629 O O . TYR A 1 79 ? 6.950 6.818 -8.354 1.00 95.69 79 TYR A O 1
ATOM 637 N N . HIS A 1 80 ? 6.106 8.458 -9.628 1.00 93.62 80 HIS A N 1
ATOM 638 C CA . HIS A 1 80 ? 6.514 7.867 -10.904 1.00 93.62 80 HIS A CA 1
ATOM 639 C C . HIS A 1 80 ? 7.992 7.446 -10.913 1.00 93.62 80 HIS A C 1
ATOM 641 O O . HIS A 1 80 ? 8.326 6.323 -11.288 1.00 93.62 80 HIS A O 1
ATOM 647 N N . SER A 1 81 ? 8.881 8.328 -10.447 1.00 93.69 81 SER A N 1
ATOM 648 C CA . SER A 1 81 ? 10.324 8.072 -10.390 1.00 93.69 81 SER A CA 1
ATOM 649 C C . SER A 1 81 ? 10.676 6.915 -9.451 1.00 93.69 81 SER A C 1
ATOM 651 O O . SER A 1 81 ? 11.535 6.098 -9.773 1.00 93.69 81 SER A O 1
ATOM 653 N N . GLN A 1 82 ? 10.005 6.823 -8.304 1.00 94.38 82 GLN A N 1
ATOM 654 C CA . GLN A 1 82 ? 10.201 5.772 -7.308 1.00 94.38 82 GLN A CA 1
ATOM 655 C C . GLN A 1 82 ? 9.685 4.430 -7.827 1.00 94.38 82 GLN A C 1
ATOM 657 O O . GLN A 1 82 ? 10.374 3.427 -7.688 1.00 94.38 82 GLN A O 1
ATOM 662 N N . LEU A 1 83 ? 8.521 4.414 -8.483 1.00 94.12 83 LEU A N 1
ATOM 663 C CA . LEU A 1 83 ? 7.959 3.217 -9.112 1.00 94.12 83 LEU A CA 1
ATOM 664 C C . LEU A 1 83 ? 8.848 2.713 -10.256 1.00 94.12 83 LEU A C 1
ATOM 666 O O . LEU A 1 83 ? 9.072 1.510 -10.391 1.00 94.12 83 LEU A O 1
ATOM 670 N N . PHE A 1 84 ? 9.403 3.627 -11.054 1.00 93.44 84 PHE A N 1
ATOM 671 C CA . PHE A 1 84 ? 10.367 3.275 -12.092 1.00 93.44 84 PHE A CA 1
ATOM 672 C C . PHE A 1 84 ? 11.653 2.688 -11.494 1.00 93.44 84 PHE A C 1
ATOM 674 O O . PHE A 1 84 ? 12.121 1.643 -11.945 1.00 93.44 84 PHE A O 1
ATOM 681 N N . ALA A 1 85 ? 12.201 3.323 -10.454 1.00 92.19 85 ALA A N 1
ATOM 682 C CA . ALA A 1 85 ? 13.388 2.837 -9.757 1.00 92.19 85 ALA A CA 1
ATOM 683 C C . ALA A 1 85 ? 13.157 1.470 -9.092 1.00 92.19 85 ALA A C 1
ATOM 685 O O . ALA A 1 85 ? 14.024 0.603 -9.179 1.00 92.19 85 ALA A O 1
ATOM 686 N N . LEU A 1 86 ? 11.984 1.260 -8.486 1.00 92.25 86 LEU A N 1
ATOM 687 C CA . LEU A 1 86 ? 11.551 -0.016 -7.916 1.00 92.25 86 LEU A CA 1
ATOM 688 C C . LEU A 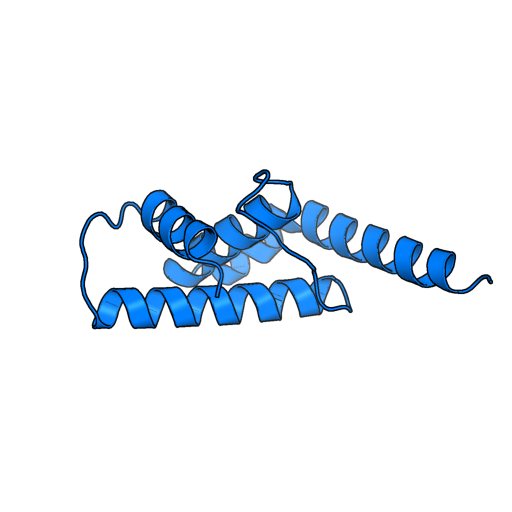1 86 ? 11.603 -1.120 -8.974 1.00 92.25 86 LEU A C 1
ATOM 690 O O . LEU A 1 86 ? 12.299 -2.114 -8.791 1.00 92.25 86 LEU A O 1
ATOM 694 N N . ARG A 1 87 ? 10.938 -0.911 -10.117 1.00 93.25 87 ARG A N 1
ATOM 695 C CA . ARG A 1 87 ? 10.943 -1.874 -11.224 1.00 93.25 87 ARG A CA 1
ATOM 696 C C . ARG A 1 87 ? 12.353 -2.148 -11.742 1.00 93.25 87 ARG A C 1
ATOM 698 O O . ARG A 1 87 ? 12.713 -3.303 -11.942 1.00 93.25 87 ARG A O 1
ATOM 705 N N . ALA A 1 88 ? 13.148 -1.101 -11.962 1.00 92.25 88 ALA A N 1
ATOM 706 C CA . ALA A 1 88 ? 14.512 -1.240 -12.464 1.00 92.25 88 ALA A CA 1
ATOM 707 C C . ALA A 1 88 ? 15.394 -2.047 -11.499 1.00 92.25 88 ALA A C 1
ATOM 709 O O . ALA A 1 88 ? 16.128 -2.932 -11.933 1.00 92.25 88 ALA A O 1
ATOM 710 N N . ARG A 1 89 ? 15.292 -1.784 -10.191 1.00 91.00 89 ARG A N 1
ATOM 711 C CA . ARG A 1 89 ? 16.020 -2.531 -9.162 1.00 91.00 89 ARG A CA 1
ATOM 712 C C . ARG A 1 89 ? 15.612 -4.002 -9.146 1.00 91.00 89 ARG A C 1
ATOM 714 O O . ARG A 1 89 ? 16.490 -4.851 -9.248 1.00 91.00 89 ARG A O 1
ATOM 721 N N . CYS A 1 90 ? 14.312 -4.296 -9.114 1.00 89.56 90 CYS A N 1
ATOM 722 C CA . CYS A 1 90 ? 13.820 -5.675 -9.114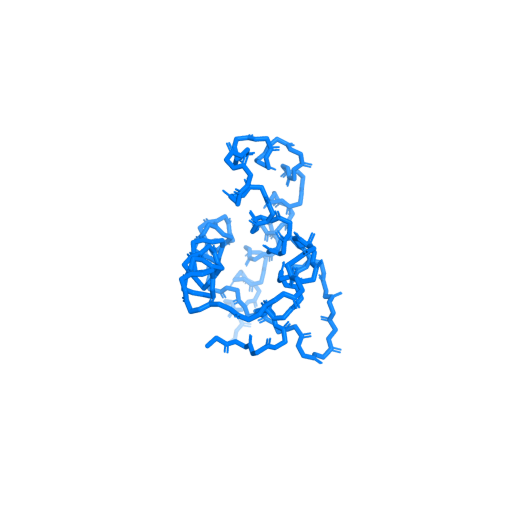 1.00 89.56 90 CYS A CA 1
ATOM 723 C C . CYS A 1 90 ? 14.257 -6.452 -10.367 1.00 89.56 90 CYS A C 1
ATOM 725 O O . CYS A 1 90 ? 14.639 -7.613 -10.266 1.00 89.56 90 CYS A O 1
ATOM 727 N N . GLN A 1 91 ? 14.284 -5.806 -11.537 1.00 90.19 91 GLN A N 1
ATOM 728 C CA . GLN A 1 91 ? 14.790 -6.422 -12.769 1.00 90.19 91 GLN A CA 1
ATOM 729 C C . GLN A 1 91 ? 16.284 -6.755 -12.696 1.00 90.19 91 GLN A C 1
ATOM 731 O O . GLN A 1 91 ? 16.695 -7.823 -13.141 1.00 90.19 91 GLN A O 1
ATOM 736 N N . ILE A 1 92 ? 17.107 -5.867 -12.131 1.00 89.56 92 ILE A N 1
ATOM 737 C CA . ILE A 1 92 ? 18.540 -6.138 -11.941 1.00 89.56 92 ILE A CA 1
ATOM 738 C C . ILE A 1 92 ? 18.731 -7.310 -10.976 1.00 89.56 92 ILE A C 1
ATOM 740 O O . ILE A 1 92 ? 19.551 -8.185 -11.246 1.00 89.56 92 ILE A O 1
ATOM 744 N N . GLU A 1 93 ? 17.969 -7.348 -9.881 1.00 85.31 93 GLU A N 1
ATOM 745 C CA . GLU A 1 93 ? 18.002 -8.443 -8.909 1.00 85.31 93 GLU A CA 1
ATOM 746 C C . GLU A 1 93 ? 17.648 -9.781 -9.574 1.00 85.31 93 GLU A C 1
ATOM 748 O O . GLU A 1 93 ? 18.431 -10.724 -9.464 1.00 85.31 93 GLU A O 1
ATOM 753 N N . GLU A 1 94 ? 16.566 -9.835 -10.359 1.00 85.31 94 GLU A N 1
ATOM 754 C CA . GLU A 1 94 ? 16.159 -11.020 -11.131 1.00 85.31 94 GLU A CA 1
ATOM 755 C C . GLU A 1 94 ? 17.261 -11.483 -12.103 1.00 85.31 94 GLU A C 1
ATOM 757 O O . GLU A 1 94 ? 17.609 -12.663 -12.148 1.00 85.31 94 GLU A O 1
ATOM 762 N N . MET A 1 95 ? 17.874 -10.549 -12.838 1.00 79.38 95 MET A N 1
ATOM 763 C CA . MET A 1 95 ? 18.961 -10.853 -13.777 1.00 79.38 95 MET A CA 1
ATOM 764 C C . MET A 1 95 ? 20.243 -11.307 -13.067 1.00 79.38 95 MET A C 1
ATOM 766 O O . MET A 1 95 ? 20.958 -12.167 -13.580 1.00 79.38 95 MET A O 1
ATOM 770 N N . SER A 1 96 ? 20.544 -10.746 -11.894 1.00 77.38 96 SER A N 1
ATOM 771 C CA . SER A 1 96 ? 21.722 -11.101 -11.094 1.00 77.38 96 SER A CA 1
ATOM 772 C C . SER A 1 96 ? 21.553 -12.420 -10.331 1.00 77.38 96 SER A C 1
ATOM 774 O O . SER A 1 96 ? 22.531 -13.138 -10.137 1.00 77.38 96 SER A O 1
ATOM 776 N N . GLY A 1 97 ? 20.316 -12.785 -9.977 1.00 61.22 97 GLY A N 1
ATOM 777 C CA . GLY A 1 97 ? 19.947 -14.090 -9.424 1.00 61.22 97 GLY A CA 1
ATOM 778 C C . GLY A 1 97 ? 19.898 -15.218 -10.463 1.00 61.22 97 GLY A C 1
ATOM 779 O O . GLY A 1 97 ? 19.797 -16.383 -10.093 1.00 61.22 97 GLY A O 1
ATOM 780 N N . GLY A 1 98 ? 20.016 -14.897 -11.757 1.00 54.59 98 GLY A N 1
ATOM 781 C CA . GLY A 1 98 ? 20.076 -15.850 -12.871 1.00 54.59 98 GLY A CA 1
ATOM 782 C C . GLY A 1 98 ? 21.473 -16.405 -13.186 1.00 54.59 98 GLY A C 1
ATOM 783 O O . GLY A 1 98 ? 21.702 -16.892 -14.293 1.00 54.59 98 GLY A O 1
ATOM 784 N N . SER A 1 99 ? 22.442 -16.307 -12.273 1.00 43.03 99 SER A N 1
ATOM 785 C CA . SER A 1 99 ? 23.785 -16.879 -12.451 1.00 43.03 99 SER A CA 1
ATOM 786 C C . SER A 1 99 ? 24.390 -17.362 -11.130 1.00 43.03 99 SER A C 1
ATOM 788 O O . SER A 1 99 ? 25.245 -16.685 -10.570 1.00 43.03 99 SER A O 1
ATOM 790 N N . VAL A 1 100 ? 23.957 -18.531 -10.641 1.00 37.72 100 VAL A N 1
ATOM 791 C CA . VAL A 1 100 ? 24.782 -19.749 -10.439 1.00 37.72 100 VAL A CA 1
ATOM 792 C C . VAL A 1 100 ? 23.902 -20.913 -9.986 1.00 37.72 100 VAL A C 1
ATOM 794 O O . VAL A 1 100 ? 22.964 -20.668 -9.199 1.00 37.72 100 VAL A O 1
#

Sequence (100 aa):
MQQALFEEVKNQLNITWSDEATDRKINSIIARAIGVLNGYAGQVLDINVDENINGDAQLLIDCCRYIYNDCFEDFEKNYHSQLFALRARCQIEEMSGGSV

pLDDT: mean 88.14, std 12.13, range [37.72, 97.19]

Secondary structure (DSSP, 8-state):
--HHHHHHHHHHTT--S--HHHHHHHHHHHHHHHHHHHHHHTS------SS---HHHHHHHHHHHHHHTT-HHHHHHHTHHHHHHHHHHHHHHHHHTT--